Protein AF-A0A4Y2AZ18-F1 (afdb_monomer)

Structure (mmCIF, N/CA/C/O backbone):
data_AF-A0A4Y2AZ18-F1
#
_entry.id   AF-A0A4Y2AZ18-F1
#
loop_
_atom_site.group_PDB
_atom_site.id
_atom_site.type_symbol
_atom_site.label_atom_id
_atom_site.label_alt_id
_atom_site.label_comp_id
_atom_site.label_asym_id
_atom_site.label_entity_id
_atom_site.label_seq_id
_atom_site.pdbx_PDB_ins_code
_atom_site.Cartn_x
_atom_site.Cartn_y
_atom_site.Cartn_z
_atom_site.occupancy
_atom_site.B_iso_or_equiv
_atom_site.auth_seq_id
_atom_site.auth_comp_id
_atom_site.auth_asym_id
_atom_site.auth_atom_id
_atom_site.pdbx_PDB_model_num
ATOM 1 N N . PHE A 1 1 ? -8.011 17.997 8.614 1.00 58.84 1 PHE A N 1
ATOM 2 C CA . PHE A 1 1 ? -6.598 17.736 8.278 1.00 58.84 1 PHE A CA 1
ATOM 3 C C . PHE A 1 1 ? -6.375 18.004 6.783 1.00 58.84 1 PHE A C 1
ATOM 5 O O . PHE A 1 1 ? -7.362 18.176 6.074 1.00 58.84 1 PHE A O 1
ATOM 12 N N . ARG A 1 2 ? -5.129 18.085 6.300 1.00 75.69 2 ARG A N 1
ATOM 13 C CA . ARG A 1 2 ? -4.810 18.163 4.861 1.00 75.69 2 ARG A CA 1
ATOM 14 C C . ARG A 1 2 ? -3.825 17.046 4.524 1.00 75.69 2 ARG A C 1
ATOM 16 O O . ARG A 1 2 ? -2.851 16.897 5.250 1.00 75.69 2 ARG A O 1
ATOM 23 N N . LEU A 1 3 ? -4.078 16.295 3.449 1.00 78.31 3 LEU A N 1
ATOM 24 C CA . LEU A 1 3 ? -3.145 15.272 2.949 1.00 78.31 3 LEU A CA 1
ATOM 25 C C . LEU A 1 3 ? -1.878 15.898 2.344 1.00 78.31 3 LEU A C 1
ATOM 27 O O . LEU A 1 3 ? -0.833 15.267 2.363 1.00 78.31 3 LEU A O 1
ATOM 31 N N . ASN A 1 4 ? -1.974 17.141 1.845 1.00 83.00 4 ASN A N 1
ATOM 32 C CA . ASN A 1 4 ? -0.914 17.824 1.092 1.00 83.00 4 ASN A CA 1
ATOM 33 C C . ASN A 1 4 ? -0.365 16.957 -0.054 1.00 83.00 4 ASN A C 1
ATOM 35 O O . ASN A 1 4 ? 0.842 16.826 -0.229 1.00 83.00 4 ASN A O 1
ATOM 39 N N . ASP A 1 5 ? -1.283 16.379 -0.825 1.00 87.19 5 ASP A N 1
ATOM 40 C CA . ASP A 1 5 ? -0.993 15.464 -1.920 1.00 87.19 5 ASP A CA 1
ATOM 41 C C . ASP A 1 5 ? -1.564 16.031 -3.233 1.00 87.19 5 ASP A C 1
ATOM 43 O O . ASP A 1 5 ? -2.641 16.637 -3.229 1.00 87.19 5 ASP A O 1
ATOM 47 N N . SER A 1 6 ? -0.821 15.888 -4.333 1.00 86.94 6 SER A N 1
ATOM 48 C CA . SER A 1 6 ? -1.156 16.438 -5.654 1.00 86.94 6 SER A CA 1
ATOM 49 C C . SER A 1 6 ? -1.383 15.374 -6.729 1.00 86.94 6 SER A C 1
ATOM 51 O O . SER A 1 6 ? -1.449 15.718 -7.909 1.00 86.94 6 SER A O 1
ATOM 53 N N . HIS A 1 7 ? -1.467 14.096 -6.357 1.00 93.75 7 HIS A N 1
ATOM 54 C CA . HIS A 1 7 ? -1.721 13.022 -7.308 1.00 93.75 7 HIS A CA 1
ATOM 55 C C . HIS A 1 7 ? -3.126 13.132 -7.920 1.00 93.75 7 HIS A C 1
ATOM 57 O O . HIS A 1 7 ? -4.072 13.647 -7.323 1.00 93.75 7 HIS A O 1
ATOM 63 N N . GLU A 1 8 ? -3.286 12.590 -9.124 1.00 92.44 8 GLU A N 1
ATOM 64 C CA . GLU A 1 8 ? -4.515 12.728 -9.914 1.00 92.44 8 GLU A CA 1
ATOM 65 C C . GLU A 1 8 ? -5.685 11.866 -9.412 1.00 92.44 8 GLU A C 1
ATOM 67 O O . GLU A 1 8 ? -6.838 12.100 -9.785 1.00 92.44 8 GLU A O 1
ATOM 72 N N . ARG A 1 9 ? -5.411 10.827 -8.613 1.00 93.31 9 ARG A N 1
ATOM 73 C CA . ARG A 1 9 ? -6.427 9.912 -8.084 1.00 93.31 9 ARG A CA 1
ATOM 74 C C . ARG A 1 9 ? -6.246 9.667 -6.602 1.00 93.31 9 ARG A C 1
ATOM 76 O O . ARG A 1 9 ? -5.139 9.404 -6.145 1.00 93.31 9 ARG A O 1
ATOM 83 N N . LEU A 1 10 ? -7.376 9.624 -5.902 1.00 95.50 10 LEU A N 1
ATOM 84 C CA . LEU A 1 10 ? -7.478 9.226 -4.507 1.00 95.50 10 LEU A CA 1
ATOM 85 C C . LEU A 1 10 ? -8.500 8.091 -4.376 1.00 95.50 10 LEU A C 1
ATOM 87 O O . LEU A 1 10 ? -9.661 8.254 -4.749 1.00 95.50 10 LEU A O 1
ATOM 91 N N . SER A 1 11 ? -8.070 6.948 -3.849 1.00 94.94 11 SER A N 1
ATOM 92 C CA . SER A 1 11 ? -8.947 5.834 -3.466 1.00 94.94 11 SER A CA 1
ATOM 93 C C . SER A 1 11 ? -9.069 5.799 -1.950 1.00 94.94 11 SER A C 1
ATOM 95 O O . SER A 1 11 ? -8.051 5.870 -1.269 1.00 94.94 11 SER A O 1
ATOM 97 N N . VAL A 1 12 ? -10.288 5.686 -1.423 1.00 93.56 12 VAL A N 1
ATOM 98 C CA . VAL A 1 12 ? -10.558 5.686 0.023 1.00 93.56 12 VAL A CA 1
ATOM 99 C C . VAL A 1 12 ? -11.391 4.465 0.385 1.00 93.56 12 VAL A C 1
ATOM 101 O O . VAL A 1 12 ? -12.366 4.166 -0.304 1.00 93.56 12 VAL A O 1
ATOM 104 N N . HIS A 1 13 ? -11.038 3.776 1.469 1.00 94.06 13 HIS A N 1
ATOM 105 C CA . HIS A 1 13 ? -11.802 2.632 1.960 1.00 94.06 13 HIS A CA 1
ATOM 106 C C . HIS A 1 13 ? -11.826 2.576 3.491 1.00 94.06 13 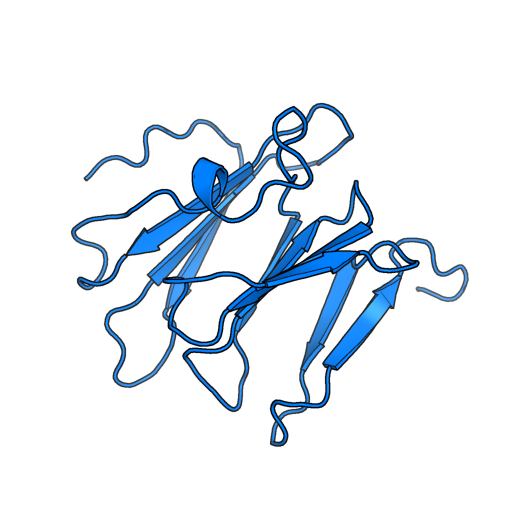HIS A C 1
ATOM 108 O O . HIS A 1 13 ? -10.817 2.808 4.153 1.00 94.06 13 HIS A O 1
ATOM 114 N N . TRP A 1 14 ? -12.983 2.223 4.051 1.00 92.88 14 TRP A N 1
ATOM 115 C CA . TRP A 1 14 ? -13.150 1.922 5.475 1.00 92.88 14 TRP A CA 1
ATOM 116 C C . TRP A 1 14 ? -12.722 0.487 5.765 1.00 92.88 14 TRP A C 1
ATOM 118 O O . TRP A 1 14 ? -13.188 -0.421 5.083 1.00 92.88 14 TRP A O 1
ATOM 128 N N . ALA A 1 15 ? -11.893 0.249 6.777 1.00 88.25 15 ALA A N 1
ATOM 129 C CA . ALA A 1 15 ? -11.412 -1.098 7.104 1.00 88.25 15 ALA A CA 1
ATOM 130 C C . ALA A 1 15 ? -12.552 -2.114 7.317 1.00 88.25 15 ALA A C 1
ATOM 132 O O . ALA A 1 15 ? -12.435 -3.278 6.943 1.00 88.25 15 ALA A O 1
ATOM 133 N N . GLY A 1 1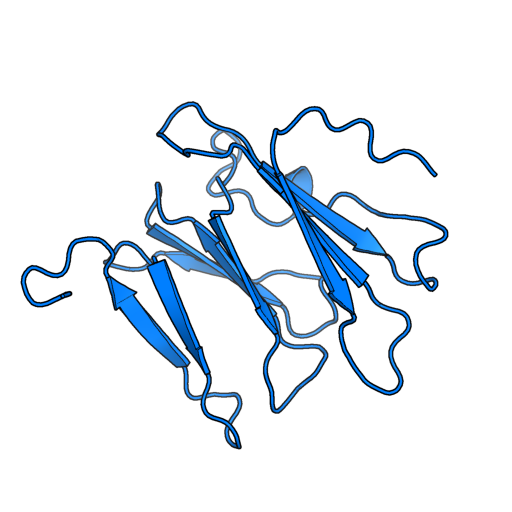6 ? -13.689 -1.664 7.858 1.00 84.56 16 GLY A N 1
ATOM 134 C CA . GLY A 1 16 ? -14.920 -2.444 7.944 1.00 84.56 16 GLY A CA 1
ATOM 135 C C . GLY A 1 16 ? -15.677 -2.212 9.248 1.00 84.56 16 GLY A C 1
ATOM 136 O O . GLY A 1 16 ? -15.378 -1.299 10.017 1.00 84.56 16 GLY A O 1
ATOM 137 N N . LYS A 1 17 ? -16.682 -3.053 9.508 1.00 82.31 17 LYS A N 1
ATOM 138 C CA . LYS A 1 17 ? -17.527 -2.956 10.707 1.00 82.31 17 LYS A CA 1
ATOM 139 C C . LYS A 1 17 ? -16.679 -3.002 11.985 1.00 82.31 17 LYS A C 1
ATOM 141 O O . LYS A 1 17 ? -15.848 -3.891 12.141 1.00 82.31 17 LYS A O 1
ATOM 146 N N . GLY A 1 18 ? -16.949 -2.080 12.910 1.00 81.50 18 GLY A N 1
ATOM 147 C CA . GLY A 1 18 ? -16.290 -2.034 14.219 1.00 81.50 18 GLY A CA 1
ATOM 148 C C . GLY A 1 18 ? -14.865 -1.477 14.202 1.00 81.50 18 GLY A C 1
ATOM 149 O O . GLY A 1 18 ? -14.173 -1.613 15.203 1.00 81.50 18 GLY A O 1
ATOM 150 N N . SER A 1 19 ? -14.432 -0.866 13.096 1.00 87.94 19 SER A N 1
ATOM 151 C CA . SER A 1 19 ? -13.140 -0.193 12.983 1.00 87.94 19 SER A CA 1
ATOM 152 C C . SER A 1 19 ? -13.333 1.279 12.621 1.00 87.94 19 SER A C 1
ATOM 154 O O . SER A 1 19 ? -14.189 1.627 11.809 1.00 87.94 19 SER A O 1
ATOM 156 N N . ASP A 1 20 ? -12.522 2.135 13.229 1.00 93.56 20 ASP A N 1
ATOM 157 C CA . ASP A 1 20 ? -12.392 3.565 12.946 1.00 93.56 20 ASP A CA 1
ATOM 158 C C . ASP A 1 20 ? -11.318 3.866 11.892 1.00 93.56 20 ASP A C 1
ATOM 160 O O . ASP A 1 20 ? -10.989 5.032 11.648 1.00 93.56 20 ASP A O 1
ATOM 164 N N . VAL A 1 21 ? -10.790 2.812 11.261 1.00 96.88 21 VAL A N 1
ATOM 165 C CA . VAL A 1 21 ? -9.663 2.887 10.343 1.00 96.88 21 VAL A CA 1
ATOM 166 C C . VAL A 1 21 ? -10.123 3.179 8.921 1.00 96.88 21 VAL A C 1
ATOM 168 O O . VAL A 1 21 ? -10.996 2.497 8.372 1.00 96.88 21 VAL A O 1
ATOM 171 N N . LEU A 1 22 ? -9.484 4.171 8.300 1.00 96.94 22 LEU A N 1
ATOM 172 C CA . LEU A 1 22 ? -9.628 4.475 6.878 1.00 96.94 22 LEU A CA 1
ATOM 173 C C . LEU A 1 22 ? -8.271 4.380 6.196 1.00 96.94 22 LEU A C 1
ATOM 175 O O . LEU A 1 22 ? -7.284 4.899 6.711 1.00 96.94 22 LEU A O 1
ATOM 179 N N . ILE A 1 23 ? -8.249 3.790 5.007 1.00 97.56 23 ILE A N 1
ATOM 180 C CA . ILE A 1 23 ? -7.076 3.741 4.137 1.00 97.56 23 ILE A CA 1
ATOM 181 C C . ILE A 1 23 ? -7.323 4.644 2.934 1.00 97.56 23 ILE A C 1
ATOM 183 O O . ILE A 1 23 ? -8.374 4.567 2.294 1.00 97.56 23 ILE A O 1
ATOM 187 N N . CYS A 1 24 ? -6.337 5.476 2.622 1.00 97.50 24 CYS A N 1
ATOM 188 C CA . CYS A 1 24 ? -6.301 6.356 1.466 1.00 97.50 24 CYS A CA 1
ATOM 189 C C . CYS A 1 24 ? -5.067 6.032 0.620 1.00 97.50 24 CYS A C 1
ATOM 191 O O . CYS A 1 24 ? -3.951 6.036 1.132 1.00 97.50 24 CYS A O 1
ATOM 193 N N . LEU A 1 25 ? -5.261 5.812 -0.677 1.00 97.94 25 LEU A N 1
ATOM 194 C CA . LEU A 1 25 ? -4.188 5.686 -1.662 1.00 97.94 25 LEU A CA 1
ATOM 195 C C . LEU A 1 25 ? -4.284 6.843 -2.651 1.00 97.94 25 LEU A C 1
ATOM 197 O O . LEU A 1 25 ? -5.260 6.929 -3.402 1.00 97.94 25 LEU A O 1
ATOM 201 N N . ALA A 1 26 ? -3.268 7.699 -2.662 1.00 97.88 26 ALA A N 1
ATOM 202 C CA . ALA A 1 26 ? -3.085 8.744 -3.657 1.00 97.88 26 ALA A CA 1
ATOM 203 C C . ALA A 1 26 ? -2.063 8.284 -4.707 1.00 97.88 26 ALA A C 1
ATOM 205 O O . ALA A 1 26 ? -1.012 7.754 -4.348 1.00 97.88 26 ALA A O 1
ATOM 206 N N . ARG A 1 27 ? -2.381 8.414 -5.999 1.00 96.81 27 ARG A N 1
ATOM 207 C CA . ARG A 1 27 ? -1.521 7.930 -7.097 1.00 96.81 27 ARG A CA 1
ATOM 208 C C . ARG A 1 27 ? -1.796 8.612 -8.432 1.00 96.81 27 ARG A C 1
ATOM 210 O O . ARG A 1 27 ? -2.908 9.082 -8.685 1.00 96.81 27 ARG A O 1
ATOM 217 N N . ASP A 1 28 ? -0.814 8.565 -9.324 1.00 94.19 28 ASP A N 1
ATOM 218 C CA . ASP A 1 28 ? -0.988 8.986 -10.717 1.00 94.19 28 ASP A CA 1
ATOM 219 C C . ASP A 1 28 ? -2.026 8.118 -11.449 1.00 94.19 28 ASP A C 1
ATOM 221 O O . ASP A 1 28 ? -2.172 6.905 -11.195 1.00 94.19 28 ASP A O 1
ATOM 225 N N . ARG A 1 29 ? -2.753 8.721 -12.403 1.00 90.00 29 ARG A N 1
ATOM 226 C CA . ARG A 1 29 ? -3.758 8.020 -13.220 1.00 90.00 29 ARG A CA 1
ATOM 227 C C . ARG A 1 29 ? -3.141 6.871 -14.001 1.00 90.00 29 ARG A C 1
ATOM 229 O O . ARG A 1 29 ? -3.714 5.780 -14.040 1.00 90.00 29 ARG A O 1
ATOM 236 N N . GLN A 1 30 ? -2.002 7.127 -14.630 1.00 92.44 30 GLN A N 1
ATOM 237 C CA . GLN A 1 30 ? -1.188 6.141 -15.326 1.00 92.44 30 GLN A CA 1
ATOM 238 C C . GLN A 1 30 ? 0.177 6.107 -14.655 1.00 92.44 30 GLN A C 1
ATOM 240 O O . GLN A 1 30 ? 0.896 7.096 -14.677 1.00 92.44 30 GLN A O 1
ATOM 245 N N . GLN A 1 31 ? 0.506 4.971 -14.047 1.00 95.00 31 GLN A N 1
ATOM 246 C CA . GLN A 1 31 ? 1.779 4.800 -13.362 1.00 95.00 31 GLN A CA 1
ATOM 247 C C . GLN A 1 31 ? 2.831 4.236 -14.310 1.00 95.00 31 GLN A C 1
ATOM 249 O O . GLN A 1 31 ? 2.554 3.319 -15.088 1.00 95.00 31 GLN A O 1
ATOM 254 N N . ASN A 1 32 ? 4.038 4.773 -14.208 1.00 94.88 32 ASN A N 1
ATOM 255 C CA . ASN A 1 32 ? 5.243 4.280 -14.861 1.00 94.88 32 ASN A CA 1
ATOM 256 C C . ASN A 1 32 ? 6.421 4.324 -13.865 1.00 94.88 32 ASN A C 1
ATOM 258 O O . ASN A 1 32 ? 6.223 4.595 -12.684 1.00 94.88 32 ASN A O 1
ATOM 262 N N . ALA A 1 33 ? 7.642 4.060 -14.332 1.00 94.25 33 ALA A N 1
ATOM 263 C CA . ALA A 1 33 ? 8.833 3.993 -13.481 1.00 94.25 33 ALA A CA 1
ATOM 264 C C . ALA A 1 33 ? 9.236 5.316 -12.794 1.00 94.25 33 ALA A C 1
ATOM 266 O O . ALA A 1 33 ? 10.036 5.279 -11.867 1.00 94.25 33 ALA A O 1
ATOM 267 N N . VAL A 1 34 ? 8.712 6.467 -13.231 1.00 93.81 34 VAL A N 1
ATOM 268 C CA . VAL A 1 34 ? 8.962 7.777 -12.597 1.00 93.81 34 VAL A CA 1
ATOM 269 C C . VAL A 1 34 ? 7.753 8.315 -11.826 1.00 93.81 34 VAL A C 1
ATOM 271 O O . VAL A 1 34 ? 7.818 9.417 -11.289 1.00 93.81 34 VAL A O 1
ATOM 274 N N . SER A 1 35 ? 6.651 7.562 -11.782 1.00 95.88 35 SER A N 1
ATOM 275 C CA . SER A 1 35 ? 5.456 7.933 -11.023 1.00 95.88 35 SER A CA 1
ATOM 276 C C . SER A 1 35 ? 5.672 7.842 -9.520 1.00 95.88 35 SER A C 1
ATOM 278 O O . SER A 1 35 ? 6.568 7.151 -9.037 1.00 95.88 35 SER A O 1
ATOM 280 N N . THR A 1 36 ? 4.778 8.482 -8.773 1.00 95.62 36 THR A N 1
ATOM 281 C CA . THR A 1 36 ? 4.742 8.399 -7.312 1.00 95.62 36 THR A CA 1
ATOM 282 C C . THR A 1 36 ? 3.381 7.919 -6.809 1.00 95.62 36 THR A C 1
ATOM 284 O O . THR A 1 36 ? 2.394 7.810 -7.550 1.00 95.62 36 THR A O 1
ATOM 287 N N . SER A 1 37 ? 3.350 7.554 -5.532 1.00 97.75 37 SER A N 1
ATOM 288 C CA . SER A 1 37 ? 2.126 7.304 -4.780 1.00 97.75 37 SER A CA 1
ATOM 289 C C . SER A 1 37 ? 2.355 7.626 -3.309 1.00 97.75 37 SER A C 1
ATOM 291 O O . SER A 1 37 ? 3.499 7.650 -2.853 1.00 97.75 37 SER A O 1
ATOM 293 N N . SER A 1 38 ? 1.260 7.789 -2.577 1.00 97.81 38 SER A N 1
ATOM 294 C CA . SER A 1 38 ? 1.264 7.971 -1.128 1.00 97.81 38 SER A CA 1
ATOM 295 C C . SER A 1 38 ? 0.150 7.132 -0.510 1.00 97.81 38 SER A C 1
ATOM 297 O O . SER A 1 38 ? -0.987 7.139 -0.999 1.00 97.81 38 SER A O 1
ATOM 299 N N . VAL A 1 39 ? 0.440 6.443 0.594 1.00 98.19 39 VAL A N 1
ATOM 300 C CA . VAL A 1 39 ? -0.574 5.724 1.377 1.00 98.19 39 VAL A CA 1
ATOM 301 C C . VAL A 1 39 ? -0.736 6.415 2.714 1.00 98.19 39 VAL A C 1
ATOM 303 O O . VAL A 1 39 ? 0.219 6.552 3.474 1.00 98.19 39 VAL A O 1
ATOM 306 N N . PHE A 1 40 ? -1.970 6.788 3.027 1.00 97.81 40 PHE A N 1
ATOM 307 C CA . PHE A 1 40 ? -2.327 7.392 4.298 1.00 97.81 40 PHE A CA 1
ATOM 308 C C . PHE A 1 40 ? -3.330 6.520 5.038 1.00 97.81 40 PHE A C 1
ATOM 310 O O . PHE A 1 40 ? -4.252 5.975 4.430 1.00 97.81 40 PHE A O 1
ATOM 317 N N . ILE A 1 41 ? -3.188 6.427 6.357 1.00 97.69 41 ILE A N 1
ATOM 318 C CA . ILE A 1 41 ? -4.128 5.704 7.214 1.00 97.69 41 ILE A CA 1
ATOM 319 C C . ILE A 1 41 ? -4.605 6.621 8.338 1.00 97.69 41 ILE A C 1
ATOM 321 O O . ILE A 1 41 ? -3.805 7.291 8.992 1.00 97.69 41 ILE A O 1
ATOM 325 N N . SER A 1 42 ? -5.917 6.660 8.544 1.00 97.75 42 SER A N 1
ATOM 326 C CA . SER A 1 42 ? -6.553 7.266 9.714 1.00 97.75 42 SER A CA 1
ATOM 327 C C . SER A 1 42 ? -6.929 6.180 10.713 1.00 97.75 42 SER A C 1
ATOM 329 O O . SER A 1 42 ? -7.333 5.098 10.300 1.00 97.75 42 SER A O 1
ATOM 331 N N . TYR A 1 43 ? -6.837 6.500 12.003 1.00 96.69 43 TYR A N 1
ATOM 332 C CA . TYR A 1 43 ? -7.233 5.645 13.131 1.00 96.69 43 TYR A CA 1
ATOM 333 C C . TYR A 1 43 ? -8.261 6.345 14.033 1.00 96.69 43 TYR A C 1
ATOM 335 O O . TYR A 1 43 ? -8.343 6.076 15.224 1.00 96.69 43 TYR A O 1
ATOM 343 N N . ASP A 1 44 ? -8.958 7.350 13.502 1.00 96.00 44 ASP A N 1
ATOM 344 C CA . ASP A 1 44 ? -9.817 8.237 14.288 1.00 96.00 44 ASP A CA 1
ATOM 345 C C . ASP A 1 44 ? -11.037 8.731 13.498 1.00 96.00 44 ASP A C 1
ATOM 347 O O . ASP A 1 44 ? -11.485 9.872 13.660 1.00 96.00 44 ASP A O 1
ATOM 351 N N . TYR A 1 45 ? -11.600 7.859 12.651 1.00 93.94 45 TYR A N 1
ATOM 352 C CA . TYR A 1 45 ? -12.740 8.155 11.773 1.00 93.94 45 TYR A CA 1
ATOM 353 C C . TYR A 1 45 ? -12.461 9.278 10.758 1.00 93.94 45 TYR A C 1
ATOM 355 O O . TYR A 1 45 ? -13.355 10.047 10.400 1.00 93.94 45 TYR A O 1
ATOM 363 N N . GLY A 1 46 ? -11.220 9.392 10.284 1.00 94.56 46 GLY A N 1
ATOM 364 C CA . GLY A 1 46 ? -10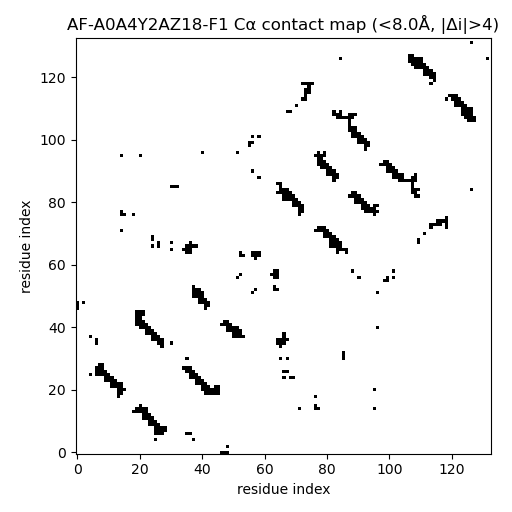.827 10.347 9.248 1.00 94.56 46 GLY A CA 1
ATOM 365 C C . GLY A 1 46 ? -10.569 11.764 9.760 1.00 94.56 46 GLY A C 1
ATOM 366 O O . GLY A 1 46 ? -10.520 12.701 8.957 1.00 94.56 46 GLY A O 1
ATOM 367 N N . LYS A 1 47 ? -10.409 11.964 11.075 1.00 94.25 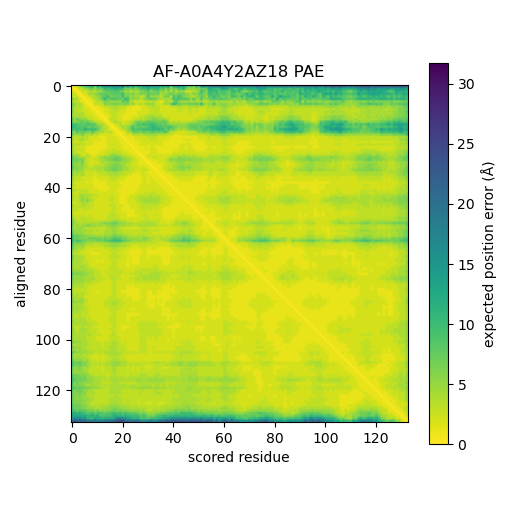47 LYS A N 1
ATOM 368 C CA . LYS A 1 47 ? -10.074 13.288 11.627 1.00 94.25 47 LYS A CA 1
ATOM 369 C C . LYS A 1 47 ? -8.620 13.639 11.335 1.00 94.25 47 LYS A C 1
ATOM 371 O O . LYS A 1 47 ? -8.340 14.777 10.942 1.00 94.25 47 LYS A O 1
ATOM 376 N N . THR A 1 48 ? -7.721 12.672 11.491 1.00 96.00 48 THR A N 1
ATOM 377 C CA . THR A 1 48 ? -6.294 12.769 11.180 1.00 96.00 48 THR A CA 1
ATOM 378 C C . THR A 1 48 ? -5.843 11.584 10.333 1.00 96.00 48 THR A C 1
ATOM 380 O O . THR A 1 48 ? -6.465 10.524 10.332 1.00 96.00 48 THR A O 1
ATOM 383 N N . PHE A 1 49 ? -4.775 11.787 9.566 1.00 96.38 49 PHE A N 1
ATOM 384 C CA . PHE A 1 49 ? -4.186 10.766 8.707 1.00 96.38 49 PHE A CA 1
ATOM 385 C C . PHE A 1 49 ? -2.673 10.783 8.868 1.00 96.38 49 PHE A C 1
ATOM 387 O O . PHE A 1 49 ? -2.067 11.853 8.955 1.00 96.38 49 PHE A O 1
ATOM 394 N N . VAL A 1 50 ? -2.088 9.591 8.875 1.00 96.69 50 VAL A N 1
ATOM 395 C CA . VAL A 1 50 ? -0.647 9.353 8.948 1.00 96.69 50 VAL A CA 1
ATOM 396 C C . VAL A 1 50 ? -0.193 8.790 7.608 1.00 96.69 50 VAL A C 1
ATOM 398 O O . VAL A 1 50 ? -0.782 7.824 7.127 1.00 96.69 50 VAL A O 1
ATOM 401 N N . GLU A 1 51 ? 0.825 9.393 7.000 1.00 96.69 51 GLU A N 1
ATOM 402 C CA . GLU A 1 51 ? 1.490 8.838 5.816 1.00 96.69 51 GLU A CA 1
ATOM 403 C C . GLU A 1 51 ? 2.304 7.606 6.246 1.00 96.69 51 GLU A C 1
ATOM 405 O O . GLU A 1 51 ? 3.026 7.658 7.240 1.00 96.69 51 GLU A O 1
ATOM 410 N N . LYS A 1 52 ? 2.115 6.475 5.563 1.00 97.19 52 LYS A N 1
ATOM 411 C CA . LYS A 1 52 ? 2.717 5.179 5.918 1.00 97.19 52 LYS A CA 1
ATOM 412 C C . LYS A 1 52 ? 3.728 4.687 4.891 1.00 97.19 52 LYS A C 1
ATOM 414 O O . LYS A 1 52 ? 4.577 3.855 5.212 1.00 97.19 52 LYS A O 1
ATOM 419 N N . GLN A 1 53 ? 3.631 5.123 3.638 1.00 96.69 53 GLN A N 1
ATOM 420 C CA . GLN A 1 53 ? 4.429 4.550 2.562 1.00 96.69 53 GLN A CA 1
ATOM 421 C C . GLN A 1 53 ? 5.895 4.961 2.666 1.00 96.69 53 GLN A C 1
ATOM 423 O O . GLN A 1 53 ? 6.772 4.109 2.495 1.00 96.69 53 GLN A O 1
ATOM 428 N N . ALA A 1 54 ? 6.166 6.230 2.981 1.00 93.56 54 ALA A N 1
ATOM 429 C CA . ALA A 1 54 ? 7.518 6.775 2.996 1.00 93.56 54 ALA A CA 1
ATOM 430 C C . ALA A 1 54 ? 8.412 6.106 4.046 1.00 93.56 54 ALA A C 1
ATOM 432 O O . ALA A 1 54 ? 9.624 6.028 3.853 1.00 93.56 54 ALA A O 1
ATOM 433 N N . GLU A 1 55 ? 7.850 5.599 5.140 1.00 91.94 55 GLU A N 1
ATOM 434 C CA . GLU A 1 55 ? 8.620 4.926 6.190 1.00 91.94 55 GLU A CA 1
ATOM 435 C C . GLU A 1 55 ? 8.525 3.403 6.107 1.00 91.94 55 GLU A C 1
ATOM 437 O O . GLU A 1 55 ? 9.528 2.718 6.307 1.00 91.94 55 GLU A O 1
ATOM 442 N N . ASN A 1 56 ? 7.350 2.853 5.789 1.00 96.12 56 ASN A N 1
ATOM 443 C CA . ASN A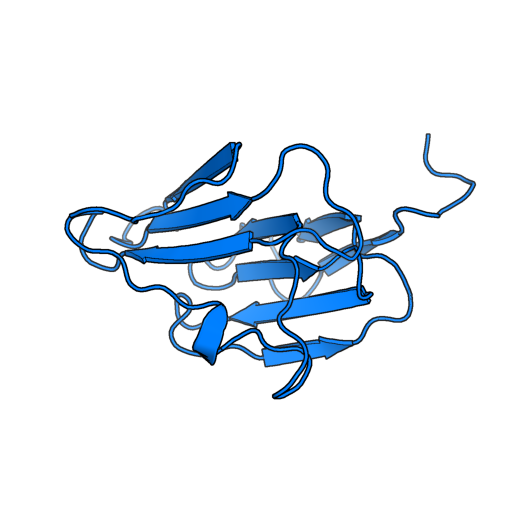 1 56 ? 7.095 1.427 5.999 1.00 96.12 56 ASN A CA 1
ATOM 444 C C . ASN A 1 56 ? 7.052 0.586 4.719 1.00 96.12 56 ASN A C 1
ATOM 446 O O . ASN A 1 56 ? 7.136 -0.637 4.801 1.00 96.12 56 ASN A O 1
ATOM 450 N N . MET A 1 57 ? 6.930 1.201 3.540 1.00 96.75 57 MET A N 1
ATOM 451 C CA . MET A 1 57 ? 6.723 0.476 2.278 1.00 96.75 57 MET A CA 1
ATOM 452 C C . MET A 1 57 ? 7.787 0.809 1.231 1.00 96.75 57 MET A C 1
ATOM 454 O O . MET A 1 57 ? 7.501 0.914 0.043 1.00 96.75 57 MET A O 1
ATOM 458 N N . LYS A 1 58 ? 9.042 0.972 1.651 1.00 95.62 58 LYS A N 1
ATOM 459 C CA . LYS A 1 58 ? 10.182 1.170 0.744 1.00 95.62 58 LYS A CA 1
ATOM 460 C C . LYS A 1 58 ? 10.732 -0.155 0.213 1.00 95.62 58 LYS A C 1
ATOM 462 O O . LYS A 1 58 ? 10.897 -1.127 0.960 1.00 95.62 58 LYS A O 1
ATOM 467 N N . ILE A 1 59 ? 11.095 -0.180 -1.069 1.00 96.06 59 ILE A N 1
ATOM 468 C CA . ILE A 1 59 ? 11.804 -1.317 -1.676 1.00 96.06 59 ILE A CA 1
ATOM 469 C C . ILE A 1 59 ? 13.233 -1.366 -1.132 1.00 96.06 59 ILE A C 1
ATOM 471 O O . ILE A 1 59 ? 13.682 -2.414 -0.662 1.00 96.06 59 ILE A O 1
ATOM 475 N N . SER A 1 60 ? 13.897 -0.215 -1.098 1.00 94.56 60 SER A N 1
ATOM 476 C CA . SER A 1 60 ? 15.196 0.017 -0.464 1.00 94.56 60 SER A CA 1
ATOM 477 C C . SER A 1 60 ? 15.272 1.463 0.041 1.00 94.56 60 SER A C 1
ATOM 479 O O . SER A 1 60 ? 14.380 2.265 -0.239 1.00 94.56 60 SER A O 1
ATOM 481 N N . ASP A 1 61 ? 16.336 1.825 0.757 1.00 90.44 61 ASP A N 1
ATOM 482 C CA . ASP A 1 61 ? 16.503 3.191 1.278 1.00 90.44 61 ASP A CA 1
ATOM 483 C C . ASP A 1 61 ? 16.511 4.264 0.177 1.00 90.44 61 ASP A C 1
ATOM 485 O O . ASP A 1 61 ? 16.089 5.395 0.413 1.00 90.44 61 ASP A O 1
ATOM 489 N N . SER A 1 62 ? 16.948 3.902 -1.033 1.00 91.50 62 SER A N 1
ATOM 490 C CA . SER A 1 62 ? 17.000 4.783 -2.203 1.00 91.50 62 SER A CA 1
ATOM 491 C C . SER A 1 62 ? 15.848 4.585 -3.191 1.00 91.50 62 SER A C 1
ATOM 493 O O . SER A 1 62 ? 15.749 5.350 -4.150 1.00 91.50 62 SER A O 1
ATOM 495 N N . GLN A 1 63 ? 14.981 3.588 -2.981 1.00 94.06 63 GLN A N 1
ATOM 496 C CA . GLN A 1 63 ? 13.899 3.254 -3.906 1.00 94.06 63 GLN A CA 1
ATOM 497 C C . GLN A 1 63 ? 12.547 3.182 -3.175 1.00 94.06 63 GLN A C 1
ATOM 499 O O . GLN A 1 63 ? 12.250 2.177 -2.511 1.00 94.06 63 GLN A O 1
ATOM 504 N N . PRO A 1 64 ? 11.705 4.229 -3.286 1.00 95.56 64 PRO A N 1
ATOM 505 C CA . PRO A 1 64 ? 10.332 4.158 -2.807 1.00 95.56 64 PRO A CA 1
ATOM 506 C C . PRO A 1 64 ? 9.524 3.165 -3.653 1.00 95.56 64 PRO A C 1
ATOM 508 O O . PRO A 1 64 ? 9.848 2.903 -4.811 1.00 95.56 64 PRO A O 1
ATOM 511 N N . SER A 1 65 ? 8.460 2.615 -3.072 1.00 97.75 65 SER A N 1
ATOM 512 C CA . SER A 1 65 ? 7.461 1.871 -3.844 1.00 97.75 65 SER A CA 1
ATOM 513 C C . SER A 1 65 ? 6.571 2.806 -4.666 1.00 97.75 65 SER A C 1
ATOM 515 O O . SER A 1 65 ? 6.472 4.001 -4.386 1.00 97.75 65 SER A O 1
ATOM 517 N N . ILE A 1 66 ? 5.888 2.240 -5.658 1.00 98.12 66 ILE A N 1
ATOM 518 C CA . ILE A 1 66 ? 4.832 2.869 -6.454 1.00 98.12 66 ILE A CA 1
ATOM 519 C C . ILE A 1 66 ? 3.573 2.011 -6.294 1.00 98.12 66 ILE A C 1
ATOM 521 O O . ILE A 1 66 ? 3.299 1.086 -7.063 1.00 98.12 66 ILE A O 1
ATOM 525 N N . ILE A 1 67 ? 2.798 2.304 -5.251 1.00 98.31 67 ILE A N 1
ATOM 526 C CA . ILE A 1 67 ? 1.602 1.540 -4.904 1.00 98.31 67 ILE A CA 1
ATOM 527 C C . ILE A 1 67 ? 0.530 1.746 -5.972 1.00 98.31 67 ILE A C 1
ATOM 529 O O . ILE A 1 67 ? 0.038 2.849 -6.224 1.00 98.31 67 ILE A O 1
ATOM 533 N N . SER A 1 68 ? 0.167 0.646 -6.617 1.00 97.44 68 SER A N 1
ATOM 534 C CA . SER A 1 68 ? -0.845 0.577 -7.658 1.00 97.44 68 SER A CA 1
ATOM 535 C C . SER A 1 68 ? -2.231 0.362 -7.064 1.00 97.44 68 SER A C 1
ATOM 537 O O . SER A 1 68 ? -3.164 1.098 -7.377 1.00 97.44 68 SER A O 1
ATOM 539 N N . MET A 1 69 ? -2.401 -0.617 -6.187 1.00 97.25 69 MET A N 1
ATOM 540 C CA . MET A 1 69 ? -3.704 -0.900 -5.594 1.00 97.25 69 MET A CA 1
ATOM 541 C C . MET A 1 69 ? -3.531 -1.388 -4.164 1.00 97.25 69 MET A C 1
ATOM 543 O O . MET A 1 69 ? -2.450 -1.829 -3.773 1.00 97.25 69 MET A O 1
ATOM 547 N N . PHE A 1 70 ? -4.608 -1.320 -3.391 1.00 97.44 70 PHE A N 1
ATOM 548 C CA . PHE A 1 70 ? -4.686 -2.002 -2.113 1.00 97.44 70 PHE A CA 1
ATOM 549 C C . PHE A 1 70 ? -5.969 -2.819 -2.004 1.00 97.44 70 PHE A C 1
ATOM 551 O O . PHE A 1 70 ? -6.968 -2.542 -2.668 1.00 97.44 70 PHE A O 1
ATOM 558 N N . TYR A 1 71 ? -5.921 -3.829 -1.148 1.00 96.75 71 TYR A N 1
ATOM 559 C CA . TYR A 1 71 ? -6.984 -4.794 -0.936 1.00 96.75 71 TYR A CA 1
ATOM 560 C C . TYR A 1 71 ? -7.138 -5.043 0.562 1.00 96.75 71 TYR A C 1
ATOM 562 O O . TYR A 1 71 ? -6.143 -5.129 1.283 1.00 96.75 71 TYR A O 1
ATOM 570 N N . ILE A 1 72 ? -8.379 -5.183 1.024 1.00 95.38 72 ILE A N 1
ATOM 571 C CA . ILE A 1 72 ? -8.703 -5.513 2.416 1.00 95.38 72 ILE A CA 1
ATOM 572 C C . ILE A 1 72 ? -9.297 -6.911 2.451 1.00 95.38 72 ILE A C 1
ATOM 574 O O . ILE A 1 72 ? -10.201 -7.222 1.672 1.00 95.38 72 ILE A O 1
ATOM 578 N N . SER A 1 73 ? -8.782 -7.763 3.3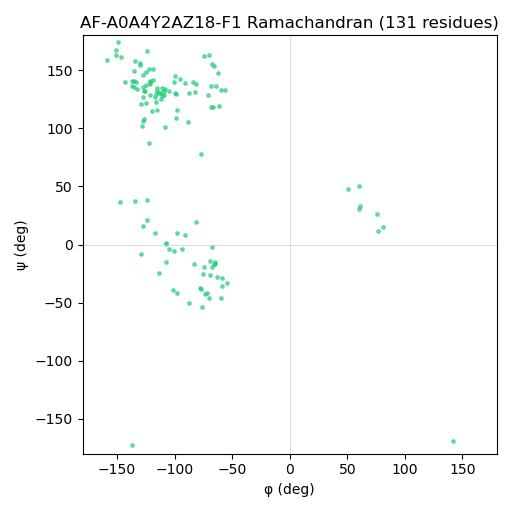35 1.00 95.06 73 SER A N 1
ATOM 579 C CA . SER A 1 73 ? -9.263 -9.135 3.445 1.00 95.06 73 SER A CA 1
ATOM 580 C C . SER A 1 73 ? -10.753 -9.171 3.801 1.00 95.06 73 SER A C 1
ATOM 582 O O . SER A 1 73 ? -11.171 -8.512 4.755 1.00 95.06 73 SER A O 1
ATOM 584 N N . PRO A 1 74 ? -11.563 -9.990 3.102 1.00 94.00 74 PRO A N 1
ATOM 585 C CA . PRO A 1 74 ? -12.968 -10.181 3.459 1.00 94.00 74 PRO A CA 1
ATOM 586 C C . PRO A 1 74 ? -13.142 -10.945 4.782 1.00 94.00 74 PRO A C 1
ATOM 588 O O . PRO 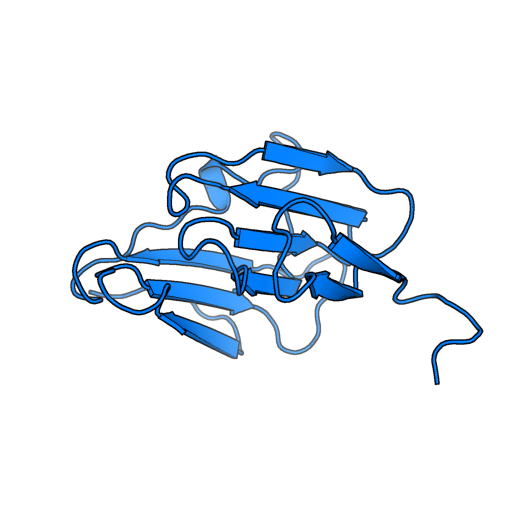A 1 74 ? -14.234 -10.961 5.342 1.00 94.00 74 PRO A O 1
ATOM 591 N N . VAL A 1 75 ? -12.076 -11.585 5.277 1.00 94.75 75 VAL A N 1
ATOM 592 C CA . VAL A 1 75 ? -12.082 -12.414 6.491 1.00 94.75 75 VAL A CA 1
ATOM 593 C C . VAL A 1 75 ? -11.581 -11.632 7.703 1.00 94.75 75 VAL A C 1
ATOM 595 O O . VAL A 1 75 ? -12.139 -11.755 8.790 1.00 94.75 75 VAL A O 1
ATOM 598 N N . LEU A 1 76 ? -10.519 -10.843 7.523 1.00 94.25 76 LEU A N 1
ATOM 599 C CA . LEU A 1 76 ? -9.844 -10.106 8.588 1.00 94.25 76 LEU A CA 1
ATOM 600 C C . LEU A 1 76 ? -9.743 -8.625 8.211 1.00 94.25 76 LEU A C 1
ATOM 602 O O . LEU A 1 76 ? -8.928 -8.245 7.375 1.00 94.25 76 LEU A O 1
ATOM 606 N N . ASN A 1 77 ? -10.528 -7.770 8.865 1.00 93.88 77 ASN A N 1
ATOM 607 C CA . ASN A 1 77 ? -10.566 -6.331 8.574 1.00 93.88 77 ASN A CA 1
ATOM 608 C C . ASN A 1 77 ? -9.274 -5.570 8.932 1.00 93.88 77 ASN A C 1
ATOM 610 O O . ASN A 1 77 ? -9.205 -4.373 8.697 1.00 93.88 77 ASN A O 1
ATOM 614 N N . ASN A 1 78 ? -8.273 -6.239 9.504 1.00 95.56 78 ASN A N 1
ATOM 615 C CA . ASN A 1 78 ? -6.948 -5.698 9.792 1.00 95.56 78 ASN A CA 1
ATOM 616 C C . ASN A 1 78 ? -5.868 -6.199 8.820 1.00 95.56 78 ASN A C 1
ATOM 618 O O . ASN A 1 78 ? -4.717 -5.784 8.949 1.00 95.56 78 ASN A O 1
ATOM 622 N N . HIS A 1 79 ? -6.218 -7.103 7.895 1.00 96.38 79 HIS A N 1
ATOM 623 C CA . HIS A 1 79 ? -5.296 -7.702 6.939 1.00 96.38 79 HIS A CA 1
ATOM 624 C C . HIS A 1 79 ? -5.400 -6.999 5.587 1.00 96.38 79 HIS A C 1
ATOM 626 O O . HIS A 1 79 ? -6.399 -7.157 4.876 1.00 96.38 79 HIS A O 1
ATOM 632 N N . TYR A 1 80 ? -4.367 -6.237 5.230 1.00 97.38 80 TYR A N 1
ATOM 633 C CA . TYR A 1 80 ? -4.315 -5.485 3.976 1.00 97.38 80 TYR A CA 1
ATOM 634 C C . TYR A 1 80 ? -3.155 -5.938 3.105 1.00 97.38 80 TYR A C 1
ATOM 636 O O . TYR A 1 80 ? -2.108 -6.348 3.608 1.00 97.38 80 TYR A O 1
ATOM 644 N N . ILE A 1 81 ? -3.347 -5.804 1.798 1.00 98.19 81 ILE A N 1
ATOM 645 C CA . ILE A 1 81 ? -2.351 -6.098 0.773 1.00 98.19 81 ILE A CA 1
ATOM 646 C C . ILE A 1 81 ? -2.228 -4.867 -0.115 1.00 98.19 81 ILE A C 1
ATOM 648 O O . ILE A 1 81 ? -3.232 -4.401 -0.644 1.00 98.19 81 ILE A O 1
ATOM 652 N N . PHE A 1 82 ? -1.014 -4.369 -0.307 1.00 98.50 82 PHE A N 1
ATOM 653 C CA . PHE A 1 82 ? -0.688 -3.273 -1.216 1.00 98.50 82 PHE A CA 1
ATOM 654 C C . PHE A 1 82 ? 0.213 -3.810 -2.322 1.00 98.50 82 PHE A C 1
ATOM 656 O O . PHE A 1 82 ? 1.180 -4.519 -2.037 1.00 98.50 82 PHE A O 1
ATOM 663 N N . THR A 1 83 ? -0.093 -3.492 -3.577 1.00 98.50 83 THR A N 1
ATOM 664 C CA . THR A 1 83 ? 0.674 -3.976 -4.729 1.00 98.50 83 THR A CA 1
ATOM 665 C C . THR A 1 83 ? 1.488 -2.863 -5.359 1.00 98.50 83 THR A C 1
ATOM 667 O O . THR A 1 83 ? 0.972 -1.782 -5.627 1.00 98.50 83 THR A O 1
ATOM 670 N N . ASP A 1 84 ? 2.754 -3.146 -5.642 1.00 98.38 84 ASP A N 1
ATOM 671 C CA . ASP A 1 84 ? 3.601 -2.363 -6.533 1.00 98.38 84 ASP A CA 1
ATOM 672 C C . ASP A 1 84 ? 3.809 -3.166 -7.819 1.00 98.38 84 ASP A C 1
ATOM 674 O O . ASP A 1 84 ? 4.591 -4.119 -7.879 1.00 98.38 84 ASP A O 1
ATOM 678 N N . VAL A 1 85 ? 3.050 -2.789 -8.846 1.00 98.00 85 VAL A N 1
ATOM 679 C CA . VAL A 1 85 ? 3.048 -3.458 -10.152 1.00 98.00 85 VAL A CA 1
ATOM 680 C C . VAL A 1 85 ? 4.290 -3.108 -10.971 1.00 98.00 85 VAL A C 1
ATOM 682 O O . VAL A 1 85 ? 4.674 -3.878 -11.843 1.00 98.00 85 VAL A O 1
ATOM 685 N N . ILE A 1 86 ? 4.905 -1.949 -10.724 1.00 97.75 86 ILE A N 1
ATOM 686 C CA . ILE A 1 86 ? 6.061 -1.469 -11.490 1.00 97.75 86 ILE A CA 1
ATOM 687 C C . ILE A 1 86 ? 7.327 -2.210 -11.063 1.00 97.75 86 ILE A C 1
ATOM 689 O O . ILE A 1 86 ? 8.158 -2.546 -11.905 1.00 97.75 86 ILE A O 1
ATOM 693 N N . HIS A 1 87 ? 7.458 -2.484 -9.766 1.00 97.88 87 HIS A N 1
ATOM 694 C CA . HIS A 1 87 ? 8.655 -3.087 -9.190 1.00 97.88 87 HIS A CA 1
ATOM 695 C C . HIS A 1 87 ? 8.487 -4.548 -8.761 1.00 97.88 87 HIS A C 1
ATOM 697 O O . HIS A 1 87 ? 9.443 -5.136 -8.263 1.00 97.88 87 HIS A O 1
ATOM 703 N N . ASN A 1 88 ? 7.307 -5.143 -8.952 1.00 98.06 88 ASN A N 1
ATOM 704 C CA . ASN A 1 88 ? 7.002 -6.527 -8.575 1.00 98.06 88 ASN A CA 1
ATOM 705 C C . ASN A 1 88 ? 7.152 -6.783 -7.065 1.00 98.06 88 ASN A C 1
ATOM 707 O O . ASN A 1 88 ? 7.802 -7.737 -6.623 1.00 98.06 88 ASN A O 1
ATOM 711 N N . TYR A 1 89 ? 6.534 -5.914 -6.262 1.00 98.38 89 TYR A N 1
ATOM 712 C CA . TYR A 1 89 ? 6.487 -6.051 -4.807 1.00 98.38 89 TYR A CA 1
ATOM 713 C C . TYR A 1 89 ? 5.054 -6.092 -4.285 1.00 98.38 89 TYR A C 1
ATOM 715 O O . TYR A 1 89 ? 4.130 -5.501 -4.845 1.00 98.38 89 TYR A O 1
ATOM 723 N N . ILE A 1 90 ? 4.890 -6.777 -3.160 1.00 98.38 90 ILE A N 1
ATOM 724 C CA . ILE A 1 90 ? 3.682 -6.770 -2.347 1.00 98.38 90 ILE A CA 1
ATOM 725 C C . ILE A 1 90 ? 4.069 -6.366 -0.926 1.00 98.38 90 ILE A C 1
ATOM 727 O O . ILE A 1 90 ? 5.062 -6.847 -0.380 1.00 98.38 90 ILE A O 1
ATOM 731 N N . PHE A 1 91 ? 3.258 -5.511 -0.313 1.00 98.56 91 PHE A N 1
ATOM 732 C CA . PHE A 1 91 ? 3.361 -5.167 1.100 1.00 98.56 91 PHE A CA 1
ATOM 733 C C . PHE A 1 91 ? 2.110 -5.642 1.827 1.00 98.56 91 PHE A C 1
ATOM 735 O O . PHE A 1 91 ? 0.997 -5.441 1.339 1.00 98.56 91 PHE A O 1
ATOM 742 N N . THR A 1 92 ? 2.273 -6.269 2.987 1.00 98.19 92 THR A N 1
ATOM 743 C CA . THR A 1 92 ? 1.149 -6.790 3.774 1.00 98.19 92 THR A CA 1
ATOM 744 C C . THR A 1 92 ? 1.193 -6.294 5.204 1.00 98.19 92 THR A C 1
ATOM 746 O O . THR A 1 92 ? 2.261 -6.165 5.787 1.00 98.19 92 THR A O 1
ATOM 749 N N . THR A 1 93 ? 0.033 -6.069 5.801 1.00 98.00 93 THR A N 1
ATOM 750 C CA . THR A 1 93 ? -0.105 -5.724 7.224 1.00 98.00 93 THR A CA 1
ATOM 751 C C . THR A 1 93 ? -1.234 -6.540 7.826 1.00 98.00 93 THR A C 1
ATOM 753 O O . THR A 1 93 ? -2.178 -6.880 7.117 1.00 98.00 93 THR A O 1
ATOM 756 N N . ARG A 1 94 ? -1.139 -6.870 9.117 1.00 96.62 94 ARG A N 1
ATOM 757 C CA . ARG A 1 94 ? -2.193 -7.553 9.892 1.00 96.62 94 ARG A CA 1
ATOM 758 C C . ARG A 1 94 ? -2.549 -6.811 11.178 1.00 96.62 94 ARG A C 1
ATOM 760 O O . ARG A 1 94 ? -3.167 -7.375 12.075 1.00 96.62 94 ARG A O 1
ATOM 767 N N . ASP A 1 95 ? -2.142 -5.555 11.281 1.00 96.38 95 ASP A N 1
ATOM 768 C CA . ASP A 1 95 ? -2.289 -4.721 12.470 1.00 96.38 95 ASP A CA 1
ATOM 769 C C . ASP A 1 95 ? -2.805 -3.324 12.106 1.00 96.38 95 ASP A C 1
ATOM 771 O O . ASP A 1 95 ? -2.405 -2.323 12.692 1.00 96.38 95 ASP A O 1
ATOM 775 N N . PHE A 1 96 ? -3.711 -3.261 11.123 1.00 96.38 96 PHE A N 1
ATOM 776 C CA . PHE A 1 96 ? -4.295 -2.014 10.622 1.00 96.38 96 PHE A CA 1
ATOM 777 C C . PHE A 1 96 ? -3.245 -1.037 10.047 1.00 96.38 96 PHE A C 1
ATOM 779 O O . PHE A 1 96 ? -3.425 0.180 10.085 1.00 96.38 96 PHE A O 1
ATOM 786 N N . GLY A 1 97 ? -2.143 -1.542 9.488 1.00 96.44 97 GLY A N 1
ATOM 787 C CA . GLY A 1 97 ? -1.080 -0.715 8.907 1.00 96.44 97 GLY A CA 1
ATOM 788 C C . GLY A 1 97 ? -0.181 -0.048 9.945 1.00 96.44 97 GLY A C 1
ATOM 789 O O . GLY A 1 97 ? 0.382 1.020 9.688 1.00 96.44 97 GLY A O 1
ATOM 790 N N . MET A 1 98 ? -0.063 -0.636 11.136 1.00 96.00 98 MET A N 1
ATOM 791 C CA . MET A 1 98 ? 0.925 -0.206 12.128 1.00 96.00 98 MET A CA 1
ATOM 792 C C . MET A 1 98 ? 2.317 -0.731 11.768 1.00 96.00 98 MET A C 1
ATOM 794 O O . MET A 1 98 ? 3.288 0.012 11.893 1.00 96.00 98 MET A O 1
ATOM 798 N N . SER A 1 99 ? 2.399 -1.949 11.236 1.00 97.06 99 SER A N 1
ATOM 799 C CA . SER A 1 99 ? 3.606 -2.546 10.671 1.00 97.06 99 SER A CA 1
ATOM 800 C C . SER A 1 99 ? 3.324 -3.213 9.324 1.00 97.06 99 SER A C 1
ATOM 802 O O . SER A 1 99 ? 2.181 -3.539 8.992 1.00 97.06 99 SER A O 1
ATOM 804 N N . PHE A 1 100 ? 4.380 -3.377 8.525 1.00 98.25 100 PHE A N 1
ATOM 805 C CA . PHE A 1 100 ? 4.297 -3.913 7.172 1.00 98.25 100 PHE A CA 1
ATOM 806 C C . PHE A 1 100 ? 5.392 -4.948 6.931 1.00 98.25 100 PHE A C 1
ATOM 808 O O . PHE A 1 100 ? 6.559 -4.737 7.257 1.00 98.25 100 PHE A O 1
ATOM 815 N N . GLU A 1 101 ? 5.007 -6.053 6.308 1.00 97.88 101 GLU A N 1
ATOM 816 C CA . GLU A 1 101 ? 5.909 -7.036 5.726 1.00 97.88 101 GLU A CA 1
ATOM 817 C C . GLU A 1 101 ? 6.079 -6.736 4.235 1.00 97.88 101 GLU A C 1
ATOM 819 O O . GLU A 1 101 ? 5.124 -6.351 3.557 1.00 97.88 101 GLU A O 1
ATOM 824 N N . LYS A 1 102 ? 7.294 -6.930 3.721 1.00 98.00 102 LYS A N 1
ATOM 825 C CA . LYS A 1 102 ? 7.656 -6.682 2.323 1.00 98.00 102 LYS A CA 1
ATOM 826 C C . LYS A 1 102 ? 7.991 -7.993 1.624 1.00 98.00 102 LYS A C 1
ATOM 828 O O . LYS A 1 102 ? 8.860 -8.728 2.085 1.00 98.00 102 LYS A O 1
ATOM 833 N N . HIS A 1 103 ? 7.386 -8.212 0.461 1.00 97.69 103 HIS A N 1
ATOM 834 C CA . HIS A 1 103 ? 7.530 -9.430 -0.334 1.00 97.69 103 HIS A CA 1
ATOM 835 C C . HIS A 1 103 ? 7.889 -9.075 -1.777 1.00 97.69 103 HIS A C 1
ATOM 837 O O . HIS A 1 103 ? 7.139 -8.366 -2.443 1.00 97.69 103 HIS A O 1
ATOM 843 N N . SER A 1 104 ? 9.027 -9.564 -2.271 1.00 98.12 104 SER A N 1
ATOM 844 C CA . SER A 1 104 ? 9.313 -9.547 -3.713 1.00 98.12 104 SER A CA 1
ATOM 845 C C . SER A 1 104 ? 8.611 -10.732 -4.367 1.00 98.12 104 SER A C 1
ATOM 847 O O . SER A 1 104 ? 8.618 -11.833 -3.810 1.00 98.12 104 SER A O 1
ATOM 849 N N . VAL A 1 105 ? 8.002 -10.515 -5.531 1.00 97.81 105 VAL A N 1
ATOM 850 C CA . VAL A 1 105 ? 7.266 -11.550 -6.265 1.00 97.81 105 VAL A CA 1
ATOM 851 C C . VAL A 1 105 ? 7.800 -11.697 -7.694 1.00 97.81 105 VAL A C 1
ATOM 853 O O . VAL A 1 105 ? 8.254 -10.721 -8.286 1.00 97.81 105 VAL A O 1
ATOM 856 N N . PRO A 1 106 ? 7.758 -12.902 -8.291 1.00 97.06 106 PRO A N 1
ATOM 857 C CA . PRO A 1 106 ? 8.336 -13.156 -9.614 1.00 97.06 106 PRO A CA 1
ATOM 858 C C . PRO A 1 106 ? 7.426 -12.733 -10.789 1.00 97.06 106 PRO A C 1
ATOM 860 O O . PRO A 1 106 ? 7.590 -13.237 -11.895 1.00 97.06 106 PRO A O 1
ATOM 863 N N . PHE A 1 107 ? 6.448 -11.853 -10.558 1.00 97.38 107 PHE A N 1
ATOM 864 C CA . PHE A 1 107 ? 5.443 -11.405 -11.534 1.00 97.38 107 PHE A CA 1
ATOM 865 C C . PHE A 1 107 ? 4.988 -9.973 -11.213 1.00 97.38 107 PHE A C 1
ATOM 867 O O . PHE A 1 107 ? 5.262 -9.496 -10.115 1.00 97.38 107 PHE A O 1
ATOM 874 N N . ALA A 1 108 ? 4.274 -9.294 -12.120 1.00 97.88 108 ALA A N 1
ATOM 875 C CA . ALA A 1 108 ? 3.732 -7.955 -11.860 1.00 97.88 108 ALA A CA 1
ATOM 876 C C . ALA A 1 108 ? 2.331 -8.053 -11.216 1.00 97.88 108 ALA A C 1
ATOM 878 O O . ALA A 1 108 ? 1.372 -8.381 -11.920 1.00 97.88 108 ALA A O 1
ATOM 879 N N . PRO A 1 109 ? 2.167 -7.800 -9.899 1.00 97.56 109 PRO A N 1
ATOM 880 C CA . PRO A 1 109 ? 0.953 -8.154 -9.153 1.00 97.56 109 PRO A CA 1
ATOM 881 C C . PRO A 1 109 ? -0.224 -7.198 -9.409 1.00 97.56 109 PRO A C 1
ATOM 883 O O . PRO A 1 109 ? -0.530 -6.330 -8.591 1.00 97.56 109 PRO A O 1
ATOM 886 N N . ASP A 1 110 ? -0.900 -7.348 -10.548 1.00 95.00 110 ASP A N 1
ATOM 887 C CA . ASP A 1 110 ? -1.945 -6.418 -10.997 1.00 95.00 110 ASP A CA 1
ATOM 888 C C . ASP A 1 110 ? -3.260 -6.598 -10.236 1.00 95.00 110 ASP A C 1
ATOM 890 O O . ASP A 1 110 ? -3.789 -5.651 -9.652 1.00 95.00 110 ASP A O 1
ATOM 894 N N . ILE A 1 111 ? -3.772 -7.832 -10.211 1.00 95.00 111 ILE A N 1
ATOM 895 C CA . ILE A 1 111 ? -5.041 -8.168 -9.558 1.00 95.00 111 ILE A CA 1
ATOM 896 C C . ILE A 1 111 ? -4.767 -9.151 -8.432 1.00 95.00 111 ILE A C 1
ATOM 898 O O . ILE A 1 111 ? -4.171 -10.205 -8.654 1.00 95.00 111 ILE A O 1
ATOM 902 N N . ILE A 1 112 ? -5.249 -8.819 -7.237 1.00 97.06 112 ILE A N 1
ATOM 903 C CA . ILE A 1 112 ? -5.236 -9.710 -6.081 1.00 97.06 112 ILE A CA 1
ATOM 904 C C . ILE A 1 112 ? -6.662 -10.168 -5.787 1.00 97.06 112 ILE A C 1
ATOM 906 O O . ILE A 1 112 ? -7.572 -9.355 -5.632 1.00 97.06 112 ILE A O 1
ATOM 910 N N . ALA A 1 113 ? -6.846 -11.479 -5.671 1.00 96.88 113 ALA A N 1
ATOM 911 C CA . ALA A 1 113 ? -8.082 -12.091 -5.205 1.00 96.88 113 ALA A CA 1
ATOM 912 C C . ALA A 1 113 ? -7.818 -12.832 -3.891 1.00 96.88 113 ALA A C 1
ATOM 914 O O . ALA A 1 113 ? -6.968 -13.717 -3.816 1.00 96.88 113 ALA A O 1
ATOM 915 N N . MET A 1 114 ? -8.557 -12.469 -2.845 1.00 96.50 114 MET A N 1
ATOM 916 C CA . MET A 1 114 ? -8.473 -13.118 -1.535 1.00 96.50 114 MET A CA 1
ATOM 917 C C . MET A 1 114 ? -9.623 -14.101 -1.370 1.00 96.50 114 MET A C 1
ATOM 919 O O . MET A 1 114 ? -10.757 -13.809 -1.754 1.00 96.50 114 MET A O 1
ATOM 923 N N . HIS A 1 115 ? -9.343 -15.262 -0.783 1.00 96.75 115 HIS A N 1
ATOM 924 C CA . HIS A 1 115 ? -10.380 -16.256 -0.536 1.00 96.75 115 HIS A CA 1
ATOM 925 C C . HIS A 1 115 ? -11.428 -15.712 0.456 1.00 96.75 115 HIS A C 1
ATOM 927 O O . HIS A 1 115 ? -11.059 -15.123 1.475 1.00 96.75 115 HIS A O 1
ATOM 933 N N . PRO A 1 116 ? -12.736 -15.924 0.213 1.00 95.31 116 PRO A N 1
ATOM 934 C CA . PRO A 1 116 ? -13.801 -15.278 0.985 1.00 95.31 116 PRO A CA 1
ATOM 935 C C . PRO A 1 116 ? -13.890 -15.739 2.445 1.00 95.31 116 PRO A C 1
ATOM 937 O O . PRO A 1 116 ? -14.484 -15.044 3.262 1.00 95.31 116 PRO A O 1
ATOM 940 N N . THR A 1 117 ? -13.325 -16.904 2.783 1.00 96.75 117 THR A N 1
ATOM 941 C CA . THR A 1 117 ? -13.411 -17.492 4.136 1.00 96.75 117 THR A CA 1
ATOM 942 C C . THR A 1 117 ? -12.073 -17.923 4.736 1.00 96.75 117 THR A C 1
ATOM 944 O O . THR A 1 117 ? -12.024 -18.269 5.912 1.00 96.75 117 THR A O 1
ATOM 947 N N . ASN A 1 118 ? -10.976 -17.900 3.970 1.00 96.94 118 ASN A N 1
ATOM 948 C CA . ASN A 1 118 ? -9.655 -18.301 4.460 1.00 96.94 118 ASN A CA 1
ATOM 949 C C . ASN A 1 118 ? -8.647 -17.190 4.166 1.00 96.94 118 ASN A C 1
ATOM 951 O O . ASN A 1 118 ? -8.226 -17.010 3.029 1.00 96.94 118 ASN A O 1
ATOM 955 N N . TRP A 1 119 ? -8.242 -16.462 5.202 1.00 94.69 119 TRP A N 1
ATOM 956 C CA . TRP A 1 119 ? -7.373 -15.295 5.059 1.00 94.69 119 TRP A CA 1
ATOM 957 C C . TRP A 1 119 ? -5.963 -15.624 4.538 1.00 94.69 119 TRP A C 1
ATOM 959 O O . TRP A 1 119 ? -5.268 -14.715 4.089 1.00 94.69 119 TRP A O 1
ATOM 969 N N . GLN A 1 120 ? -5.537 -16.891 4.596 1.00 94.50 120 GLN A N 1
ATOM 970 C CA . GLN A 1 120 ? -4.209 -17.339 4.161 1.00 94.50 120 GLN A CA 1
ATOM 971 C C . GLN A 1 120 ? -4.119 -17.589 2.653 1.00 94.50 120 GLN A C 1
ATOM 973 O O . GLN A 1 120 ? -3.017 -17.693 2.120 1.00 94.50 120 GLN A O 1
ATOM 978 N N . ILE A 1 121 ? -5.257 -17.712 1.965 1.00 96.38 121 ILE A N 1
ATOM 979 C CA . ILE A 1 121 ? -5.296 -18.040 0.539 1.00 96.38 121 ILE A CA 1
ATOM 980 C C . ILE A 1 121 ? -5.475 -16.755 -0.265 1.00 96.38 121 ILE A C 1
ATOM 982 O O . ILE A 1 121 ? -6.508 -16.083 -0.187 1.00 96.38 121 ILE A O 1
ATOM 986 N N . ILE A 1 122 ? -4.457 -16.441 -1.061 1.00 96.38 122 ILE A N 1
ATOM 987 C CA . ILE A 1 122 ? -4.383 -15.255 -1.910 1.00 96.38 122 ILE A CA 1
ATOM 988 C C . ILE A 1 122 ? -3.936 -15.705 -3.302 1.00 96.38 122 ILE A C 1
ATOM 990 O O . ILE A 1 122 ? -2.988 -16.479 -3.432 1.00 96.38 122 ILE A O 1
ATOM 994 N N . LEU A 1 123 ? -4.612 -15.215 -4.336 1.00 96.88 123 LEU A N 1
ATOM 995 C CA . LEU A 1 123 ? -4.232 -15.388 -5.735 1.00 96.88 123 LEU A CA 1
ATOM 996 C C . LEU A 1 123 ? -3.790 -14.039 -6.300 1.00 96.88 123 LEU A C 1
ATOM 998 O O . LEU A 1 123 ? -4.466 -13.031 -6.094 1.00 96.88 123 LEU A O 1
ATOM 1002 N N . GLY A 1 124 ? -2.670 -14.030 -7.020 1.00 96.44 124 GLY A N 1
ATOM 1003 C CA . GLY A 1 124 ? -2.179 -12.869 -7.756 1.00 96.44 124 GLY A CA 1
ATOM 1004 C C . GLY A 1 124 ? -2.168 -13.153 -9.252 1.00 96.44 124 GLY A C 1
ATOM 1005 O O . GLY A 1 124 ? -1.647 -14.180 -9.675 1.00 96.44 124 GLY A O 1
ATOM 1006 N N . MET A 1 125 ? -2.749 -12.255 -10.043 1.00 95.81 125 MET A N 1
ATOM 1007 C CA . MET A 1 125 ? -2.711 -12.310 -11.503 1.00 95.81 125 MET A CA 1
ATOM 1008 C C . MET A 1 125 ? -1.626 -11.372 -12.025 1.00 95.81 125 MET A C 1
ATOM 1010 O O . MET A 1 125 ? -1.602 -10.190 -11.665 1.00 95.81 125 MET A O 1
ATOM 1014 N N . ASP A 1 126 ? -0.765 -11.888 -12.899 1.00 97.00 126 ASP A N 1
ATOM 1015 C CA . ASP A 1 126 ? 0.271 -11.093 -13.549 1.00 97.00 126 ASP A CA 1
ATOM 1016 C C . ASP A 1 126 ? -0.354 -10.082 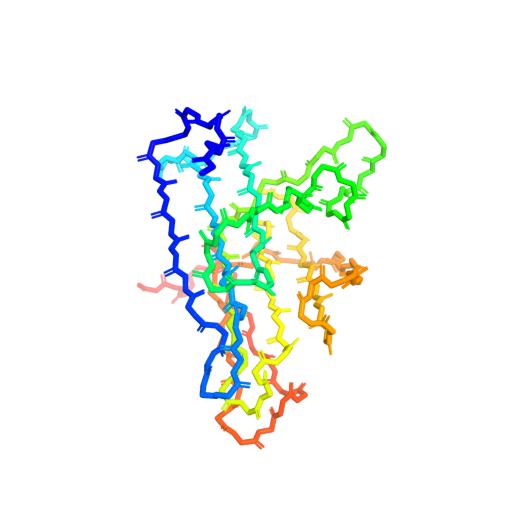-14.523 1.00 97.00 126 ASP A C 1
ATOM 1018 O O . ASP A 1 126 ? -1.276 -10.391 -15.285 1.00 97.00 126 ASP A O 1
ATOM 1022 N N . LYS A 1 127 ? 0.144 -8.845 -14.509 1.00 94.62 127 LYS A N 1
ATOM 1023 C CA . LYS A 1 127 ? -0.192 -7.836 -15.516 1.00 94.62 127 LYS A CA 1
ATOM 1024 C C . LYS A 1 127 ? 0.167 -8.292 -16.925 1.00 94.62 127 LYS A C 1
ATOM 1026 O O . LYS A 1 127 ? -0.553 -7.952 -17.859 1.00 94.62 127 LYS A O 1
ATOM 1031 N N . ASN A 1 128 ? 1.273 -9.021 -17.051 1.00 94.25 128 ASN A N 1
ATOM 1032 C CA . ASN A 1 128 ? 1.880 -9.395 -18.324 1.00 94.25 128 ASN A CA 1
ATOM 1033 C C . ASN A 1 128 ? 1.491 -10.809 -18.784 1.00 94.25 128 ASN A C 1
ATOM 1035 O O . ASN A 1 128 ? 2.092 -11.321 -19.727 1.00 94.25 128 ASN A O 1
ATOM 1039 N N . ASP A 1 129 ? 0.516 -11.447 -18.127 1.00 92.31 129 ASP A N 1
ATOM 1040 C CA . ASP A 1 129 ? 0.045 -12.775 -18.520 1.00 92.31 129 ASP A CA 1
ATOM 1041 C C . ASP A 1 129 ? -0.538 -12.725 -19.952 1.00 92.31 129 ASP A C 1
ATOM 1043 O O . ASP A 1 129 ? -1.512 -12.002 -20.187 1.00 92.31 129 ASP A O 1
ATOM 1047 N N . PRO A 1 130 ? 0.016 -13.484 -20.920 1.00 90.00 130 PRO A N 1
ATOM 1048 C CA . PRO A 1 130 ? -0.447 -13.471 -22.309 1.00 90.00 130 PRO A CA 1
ATOM 1049 C C . PRO A 1 130 ? -1.866 -14.027 -22.488 1.00 90.00 130 PRO A C 1
ATOM 1051 O O . PRO A 1 130 ? -2.477 -13.819 -23.537 1.00 90.00 130 PRO A O 1
ATOM 1054 N N . LEU A 1 131 ? -2.392 -14.756 -21.501 1.00 90.69 131 LEU A N 1
ATOM 1055 C CA . LEU A 1 131 ? -3.751 -15.300 -21.502 1.00 90.69 131 LEU A CA 1
ATOM 1056 C C . LEU A 1 131 ? -4.757 -14.383 -20.805 1.00 90.69 131 LEU A C 1
ATOM 1058 O O . LEU A 1 131 ? -5.956 -14.683 -20.810 1.00 90.69 131 LEU A O 1
ATOM 1062 N N . LYS A 1 132 ? -4.298 -13.272 -20.223 1.00 81.56 132 LYS A N 1
ATOM 1063 C CA . LYS A 1 132 ? -5.174 -12.259 -19.644 1.00 81.56 132 LYS A CA 1
ATOM 1064 C C . LYS A 1 132 ? -5.972 -11.585 -20.758 1.00 81.56 132 LYS A C 1
ATOM 1066 O O . LYS A 1 132 ? -5.402 -10.998 -21.676 1.00 81.56 132 LYS A O 1
ATOM 1071 N N . LYS A 1 133 ? -7.295 -11.720 -20.685 1.00 63.03 133 LYS A N 1
ATOM 1072 C CA . LYS A 1 133 ? -8.254 -11.154 -21.640 1.00 63.03 133 LYS A CA 1
ATOM 1073 C C . LYS A 1 133 ? -8.882 -9.879 -21.107 1.00 63.03 133 LYS A C 1
ATOM 1075 O O . LYS A 1 133 ? -9.111 -9.819 -19.879 1.00 63.03 133 LYS A O 1
#

pLDDT: mean 94.42, std 5.83, range [58.84, 98.56]

Organism: Araneus ventricosus (NCBI:txid182803)

Nearest PDB structures (foldseek):
  3wsy-assembly1_A  TM=9.049E-01  e=1.138E-12  Homo sapiens
  3wsx-assembly1_A  TM=9.171E-01  e=5.356E-12  Homo sapiens
  3wsz-assembly1_A  TM=9.093E-01  e=6.008E-12  Homo sapiens
  7vt0-assembly1_B  TM=8.893E-01  e=8.476E-12  Homo sapiens
  1sqj-assembly1_A  TM=6.342E-01  e=9.934E-03  Geotrichum sp. M128

Radius of gyration: 14.46 Å; Cα contacts (8 Å, |Δi|>4): 300; chains: 1; bounding box: 34×36×37 Å

Sequence (133 aa):
FRLNDSHERLSVHWAGKGSDVLICLARDRQQNAVSTSSVFISYDYGKTFVEKQAENMKISDSQPSIISMFYISPVLNNHYIFTDVIHNYIFTTRDFGMSFEKHSVPFAPDIIAMHPTNWQIILGMDKNDPLKK

InterPro domains:
  IPR03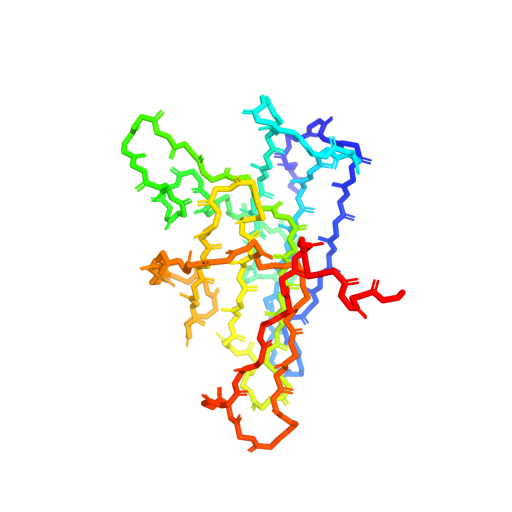1778 Sortilin, N-terminal [PF15902] (38-126)
  IPR050310 VPS10-related sortilin family receptors [PTHR12106] (3-132)

Solvent-accessible surface area (backbone atoms only — not comparable to full-atom values): 7816 Å² total; per-residue (Å²): 118,79,87,88,75,86,55,77,36,77,49,77,48,68,47,44,91,98,52,47,34,32,43,36,43,35,19,48,83,75,74,58,97,86,50,60,44,46,34,32,40,16,80,59,68,66,57,49,73,44,78,44,36,90,81,58,46,48,80,44,100,90,35,75,50,41,56,70,50,74,47,70,42,79,61,39,61,34,34,37,43,36,22,17,41,86,78,17,34,39,36,37,23,74,59,70,69,75,52,59,48,82,41,82,50,101,49,28,45,63,47,80,49,67,40,75,82,42,80,86,45,72,46,72,40,49,67,80,43,88,82,69,126

Foldseek 3Di:
DDPPDDAPDKDKDDLDPPFLKMKIKGWHPDDEPPTAIWIWMDRHNPPDIDTQQLPAPAPDPPGGAHWDDKDHQLAQSQWMWTFRQHQQKIWITNHSRPHIDIDHDPARFNDKDADNHDRVDIDGDHPPPPPDD

Mean predicted aligned error: 3.44 Å

Secondary structure (DSSP, 8-state):
-------SEEEEEE--TT---EEEEEE-SS--TT--EEEEEESSTTSS-EE-HHHHSEEETTEE----EEEE-SS-TT-EEEEETTTTEEEEESSTTSS-EEEE-SS-EEEEEE-SS-TT-EEEEETT-TT--